Protein AF-A0A537ZEF6-F1 (afdb_monomer)

Secondary structure (DSSP, 8-state):
---PPPEEHHHHHHHSTTTTTS-HHHHHHHHHHHHHHHHHTT---EEEE-TTT--EEEE--GGGTPPPPP---HHHHHHHHHHHHHTTTT-TTHHHHHHHHHHHHTTPPP------

Structure (mmCIF, N/CA/C/O backbone):
data_AF-A0A537ZEF6-F1
#
_entry.id   AF-A0A537ZEF6-F1
#
loop_
_atom_site.group_PDB
_atom_site.id
_atom_site.type_sym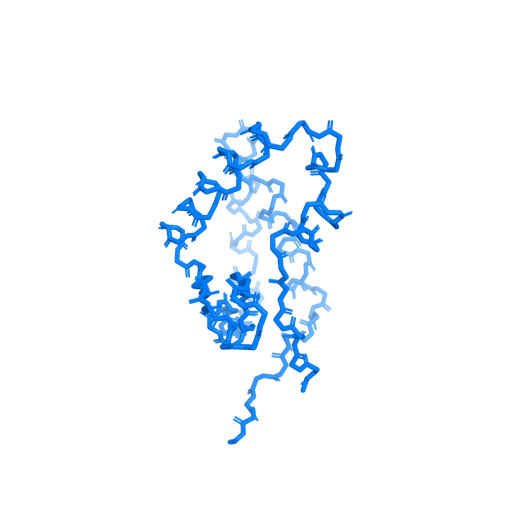bol
_atom_site.label_atom_id
_atom_site.label_alt_id
_atom_site.label_comp_id
_atom_site.label_asym_id
_atom_site.label_entity_id
_atom_site.label_seq_id
_atom_site.pdbx_PDB_ins_code
_atom_site.Cartn_x
_atom_site.Cartn_y
_atom_site.Cartn_z
_atom_site.occupancy
_atom_site.B_iso_or_equiv
_atom_site.auth_seq_id
_atom_site.auth_comp_id
_atom_site.auth_asym_id
_atom_site.auth_atom_id
_atom_site.pdbx_PDB_model_num
ATOM 1 N N . MET A 1 1 ? -16.644 -2.519 -13.474 1.00 46.28 1 MET A N 1
ATOM 2 C CA . MET A 1 1 ? -15.508 -1.626 -13.156 1.00 46.28 1 MET A CA 1
ATOM 3 C C . MET A 1 1 ? -14.561 -1.634 -14.341 1.00 46.28 1 MET A C 1
ATOM 5 O O . MET A 1 1 ? -14.545 -2.629 -15.051 1.00 46.28 1 MET A O 1
ATOM 9 N N . ALA A 1 2 ? -13.861 -0.534 -14.629 1.00 38.22 2 ALA A N 1
ATOM 10 C CA . ALA A 1 2 ? -12.922 -0.511 -15.747 1.00 38.22 2 ALA A CA 1
ATOM 11 C C . ALA A 1 2 ? -11.808 -1.524 -15.460 1.00 38.22 2 ALA A C 1
ATOM 13 O O . ALA A 1 2 ? -11.026 -1.307 -14.534 1.00 38.22 2 ALA A O 1
ATOM 14 N N . GLU A 1 3 ? -11.761 -2.629 -16.210 1.00 52.00 3 GLU A N 1
ATOM 15 C CA . GLU A 1 3 ? -10.567 -3.469 -16.264 1.00 52.00 3 GLU A CA 1
ATOM 16 C C . GLU A 1 3 ? -9.393 -2.534 -16.542 1.00 52.00 3 GLU A C 1
ATOM 18 O O . GLU A 1 3 ? -9.317 -1.891 -17.594 1.00 52.00 3 GLU A O 1
ATOM 23 N N . ARG A 1 4 ? -8.520 -2.360 -15.546 1.00 67.88 4 ARG A N 1
ATOM 24 C CA . ARG A 1 4 ? -7.329 -1.545 -15.733 1.00 67.88 4 ARG A CA 1
ATOM 25 C C . ARG A 1 4 ? -6.503 -2.239 -16.803 1.00 67.88 4 ARG A C 1
ATOM 27 O O . ARG A 1 4 ? -6.126 -3.398 -16.637 1.00 67.88 4 ARG A O 1
ATOM 34 N N . ARG A 1 5 ? -6.275 -1.525 -17.908 1.00 82.00 5 ARG A N 1
ATOM 35 C CA . ARG A 1 5 ? -5.444 -1.987 -19.017 1.00 82.00 5 ARG A CA 1
ATOM 36 C C . ARG A 1 5 ? -4.122 -2.532 -18.451 1.00 82.00 5 ARG A C 1
ATOM 38 O O . ARG A 1 5 ? -3.558 -1.880 -17.569 1.00 82.00 5 ARG A O 1
ATOM 45 N N . PRO A 1 6 ? -3.624 -3.676 -18.951 1.00 89.75 6 PRO A N 1
ATOM 46 C CA . PRO A 1 6 ? -2.289 -4.148 -18.615 1.00 89.75 6 PRO A CA 1
ATOM 47 C C . PRO A 1 6 ? -1.246 -3.050 -18.843 1.00 89.75 6 PRO A C 1
ATOM 49 O O . PRO A 1 6 ? -1.293 -2.352 -19.858 1.00 89.75 6 PRO A O 1
ATOM 52 N N . LEU A 1 7 ? -0.337 -2.886 -17.886 1.00 93.38 7 LEU A N 1
ATOM 53 C CA . LEU A 1 7 ? 0.669 -1.826 -17.885 1.00 93.38 7 LEU A CA 1
ATOM 54 C C . LEU A 1 7 ? 2.044 -2.400 -18.200 1.00 93.38 7 LEU A C 1
ATOM 56 O O . LEU A 1 7 ? 2.403 -3.461 -17.703 1.00 93.38 7 LEU A O 1
ATOM 60 N N . THR A 1 8 ? 2.845 -1.682 -18.974 1.00 94.31 8 THR A N 1
ATOM 61 C CA . THR A 1 8 ? 4.256 -2.026 -19.177 1.00 94.31 8 THR A CA 1
ATOM 62 C C . THR A 1 8 ? 5.095 -1.575 -17.978 1.00 94.31 8 THR A C 1
ATOM 64 O O . THR A 1 8 ? 4.694 -0.701 -17.204 1.00 94.31 8 THR A O 1
ATOM 67 N N . ALA A 1 9 ? 6.319 -2.094 -17.843 1.00 93.69 9 ALA A N 1
ATOM 68 C CA . ALA A 1 9 ? 7.266 -1.568 -16.851 1.00 93.69 9 ALA A CA 1
ATOM 69 C C . ALA A 1 9 ? 7.548 -0.063 -17.054 1.00 93.69 9 ALA A C 1
ATOM 71 O O . ALA A 1 9 ? 7.775 0.661 -16.087 1.00 93.69 9 ALA A O 1
ATOM 72 N N . ARG A 1 10 ? 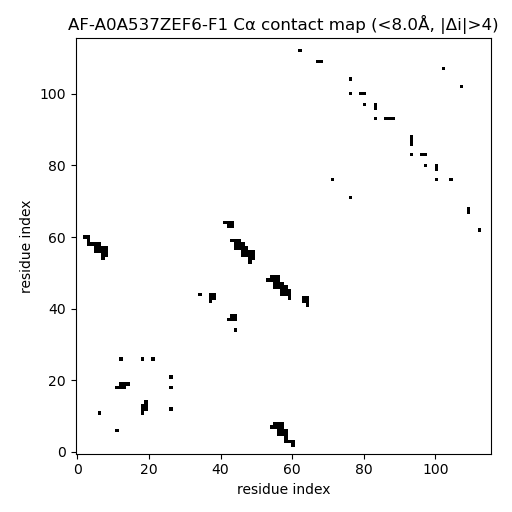7.495 0.426 -18.302 1.00 92.75 10 ARG A N 1
ATOM 73 C CA . ARG A 1 10 ? 7.659 1.851 -18.628 1.00 92.75 10 ARG A CA 1
ATOM 74 C C . ARG A 1 10 ? 6.488 2.684 -18.113 1.00 92.75 10 ARG A C 1
ATOM 76 O O . ARG A 1 10 ? 6.725 3.724 -17.506 1.00 92.75 10 ARG A O 1
ATOM 83 N N . ASP A 1 11 ? 5.258 2.199 -18.279 1.00 94.31 11 ASP A N 1
ATOM 84 C CA . ASP A 1 11 ? 4.071 2.861 -17.726 1.00 94.31 11 ASP A CA 1
ATOM 85 C C . ASP A 1 11 ? 4.172 2.970 -16.202 1.00 94.31 11 ASP A C 1
ATOM 87 O O . ASP A 1 11 ? 3.915 4.034 -15.639 1.00 94.31 11 ASP A O 1
ATOM 91 N N . VAL A 1 12 ? 4.608 1.900 -15.527 1.00 93.81 12 VAL A N 1
ATOM 92 C CA . VAL A 1 12 ? 4.832 1.925 -14.073 1.00 93.81 12 VAL A CA 1
ATOM 93 C C . VAL A 1 12 ? 5.914 2.943 -13.706 1.00 93.81 12 VAL A C 1
ATOM 95 O O . VAL A 1 12 ? 5.698 3.752 -12.806 1.00 93.81 12 VAL A O 1
ATOM 98 N N . LYS A 1 13 ? 7.044 2.966 -14.426 1.00 95.00 13 LYS A N 1
ATOM 99 C CA . LYS A 1 13 ? 8.137 3.920 -14.180 1.00 95.00 13 LYS A CA 1
ATOM 100 C C . LYS A 1 13 ? 7.668 5.376 -14.252 1.00 95.00 13 LYS A C 1
ATOM 102 O O . LYS A 1 13 ? 8.106 6.195 -13.453 1.00 95.00 13 LYS A O 1
ATOM 107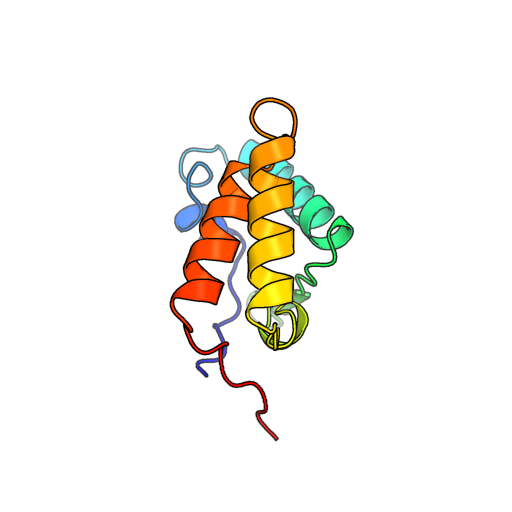 N N . SER A 1 14 ? 6.785 5.702 -15.195 1.00 95.19 14 SER A N 1
ATOM 108 C CA . SER A 1 14 ? 6.283 7.068 -15.382 1.00 95.19 14 SER A CA 1
ATOM 109 C C . SER A 1 14 ? 5.204 7.486 -14.380 1.00 95.19 14 SER A C 1
ATOM 111 O O . SER A 1 14 ? 5.050 8.681 -14.147 1.00 95.19 14 SER A O 1
ATOM 113 N N . ASN A 1 15 ? 4.449 6.539 -13.814 1.00 92.75 15 ASN A N 1
ATOM 114 C CA . ASN A 1 15 ? 3.285 6.841 -12.970 1.00 92.75 15 ASN A CA 1
ATOM 115 C C . ASN A 1 15 ? 3.520 6.627 -11.468 1.00 92.75 15 ASN A C 1
ATOM 117 O O . ASN A 1 15 ? 2.715 7.090 -10.662 1.00 92.75 15 ASN A O 1
ATOM 121 N N . VAL A 1 16 ? 4.584 5.924 -11.078 1.00 92.81 16 VAL A N 1
ATOM 122 C CA . VAL A 1 16 ? 4.932 5.714 -9.668 1.00 92.81 16 VAL A CA 1
ATOM 123 C C . VAL A 1 16 ? 5.910 6.791 -9.214 1.00 92.81 16 VAL A C 1
ATOM 125 O O . VAL A 1 16 ? 6.962 7.003 -9.819 1.00 92.81 16 VAL A O 1
ATOM 128 N N . GLU A 1 17 ? 5.552 7.475 -8.130 1.00 91.44 17 GLU A N 1
ATOM 129 C CA . GLU A 1 17 ? 6.383 8.512 -7.528 1.00 91.44 17 GLU A CA 1
ATOM 130 C C . GLU A 1 17 ? 7.772 7.966 -7.162 1.00 91.44 17 GLU A C 1
ATOM 132 O O . GLU A 1 17 ? 7.919 6.856 -6.650 1.00 91.44 17 GLU A O 1
ATOM 137 N N . GLY A 1 18 ? 8.811 8.739 -7.475 1.00 91.75 18 GLY A N 1
ATOM 138 C CA . GLY A 1 18 ? 10.205 8.360 -7.254 1.00 91.75 18 GLY A CA 1
ATOM 139 C C . GLY A 1 18 ? 10.801 7.429 -8.315 1.00 91.75 18 GLY A C 1
ATOM 140 O O . GLY A 1 18 ? 12.020 7.394 -8.441 1.00 91.75 18 GLY A O 1
ATOM 141 N N . TYR A 1 19 ? 10.005 6.717 -9.122 1.00 95.75 19 TYR A N 1
ATOM 142 C CA . TYR A 1 19 ? 10.546 5.850 -10.182 1.00 95.75 19 TYR A CA 1
ATOM 143 C C . TYR A 1 19 ? 10.953 6.614 -11.444 1.00 95.75 19 TYR A C 1
ATOM 145 O O . TYR A 1 19 ? 11.905 6.220 -12.124 1.00 95.75 19 TYR A O 1
ATOM 153 N N . SER A 1 20 ? 10.252 7.699 -11.767 1.00 93.50 20 SER A N 1
ATOM 154 C CA . SER A 1 20 ? 10.464 8.464 -13.001 1.00 93.50 20 SER A CA 1
ATOM 155 C C . SER A 1 20 ? 11.857 9.099 -13.078 1.00 93.50 20 SER A C 1
ATOM 157 O O . SER A 1 20 ? 12.429 9.187 -14.164 1.00 93.50 20 SER A O 1
ATOM 159 N N . GLU A 1 21 ? 12.426 9.477 -11.932 1.00 94.00 21 GLU A N 1
ATOM 160 C CA . GLU A 1 21 ? 13.750 10.101 -11.814 1.00 94.00 21 GLU A CA 1
ATOM 161 C C . GLU A 1 21 ? 14.904 9.081 -11.768 1.00 94.00 21 GLU A C 1
ATOM 163 O O . GLU A 1 21 ? 16.074 9.454 -11.868 1.00 94.00 21 GLU A O 1
ATOM 168 N N . MET A 1 22 ? 14.607 7.783 -11.631 1.00 95.38 22 MET A N 1
ATOM 169 C CA . MET A 1 22 ? 15.630 6.738 -11.550 1.00 95.38 22 MET A CA 1
ATOM 170 C C . MET A 1 22 ? 16.251 6.428 -12.917 1.00 95.38 22 MET A C 1
ATOM 172 O O . MET A 1 22 ? 15.580 6.390 -13.956 1.00 95.38 22 MET A O 1
ATOM 176 N N . SER A 1 23 ? 17.541 6.079 -12.906 1.00 96.44 23 SER A N 1
ATOM 177 C CA . SER A 1 23 ? 18.169 5.419 -14.054 1.00 96.44 23 SER A CA 1
ATOM 178 C C . SER A 1 23 ? 17.499 4.069 -14.330 1.00 96.44 23 SER A C 1
ATOM 180 O O . SER A 1 23 ? 16.912 3.459 -13.436 1.00 96.44 23 SER A O 1
ATOM 182 N N . ASP A 1 24 ? 17.589 3.578 -15.566 1.00 94.69 24 ASP A N 1
ATOM 183 C CA . ASP A 1 24 ? 16.936 2.320 -15.954 1.00 94.69 24 ASP A CA 1
ATOM 184 C C . ASP A 1 24 ? 17.424 1.118 -15.136 1.00 94.69 24 ASP A C 1
ATOM 186 O O . ASP A 1 24 ? 16.626 0.270 -14.743 1.00 94.69 24 ASP A O 1
ATOM 190 N N . GLU A 1 25 ? 18.717 1.069 -14.810 1.00 95.62 25 GLU A N 1
ATO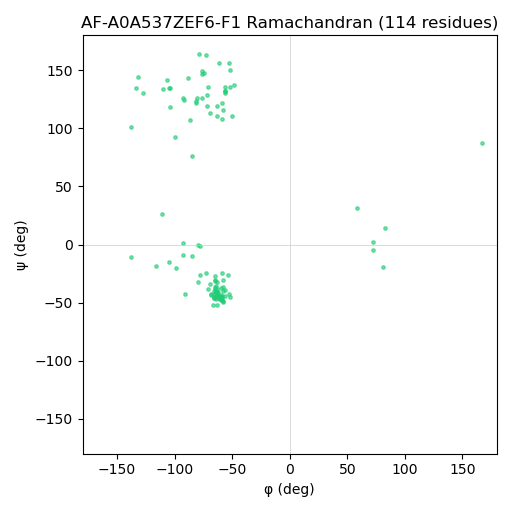M 191 C CA . GLU A 1 25 ? 19.295 0.001 -13.989 1.00 95.62 25 GLU A CA 1
ATOM 192 C C . GLU A 1 25 ? 18.799 0.055 -12.535 1.00 95.62 25 GLU A C 1
ATOM 194 O O . GLU A 1 25 ? 18.457 -0.979 -11.952 1.00 95.62 25 GLU A O 1
ATOM 199 N N . ALA A 1 26 ? 18.733 1.256 -11.947 1.00 96.69 26 ALA A N 1
ATOM 200 C CA . ALA A 1 26 ? 18.228 1.446 -10.590 1.00 96.69 26 ALA A CA 1
ATOM 201 C C . ALA A 1 26 ? 16.734 1.111 -10.506 1.00 96.69 26 ALA A C 1
ATOM 203 O O . ALA A 1 26 ? 16.319 0.369 -9.613 1.00 96.69 26 ALA A O 1
ATOM 204 N N . PHE A 1 27 ? 15.956 1.588 -11.481 1.00 97.06 27 PHE A N 1
ATOM 205 C CA . PHE A 1 27 ? 14.541 1.269 -11.613 1.00 97.06 27 PHE A CA 1
ATOM 206 C C . PHE A 1 27 ? 14.320 -0.239 -11.738 1.00 97.06 27 PHE A C 1
ATOM 208 O O . PHE A 1 27 ? 13.527 -0.783 -10.982 1.00 97.06 27 PHE A O 1
ATOM 215 N N . ALA A 1 28 ? 15.042 -0.935 -12.624 1.00 94.38 28 ALA A N 1
ATOM 216 C CA . ALA A 1 28 ? 14.858 -2.372 -12.817 1.00 94.38 28 ALA A CA 1
ATOM 217 C C . ALA A 1 28 ? 15.068 -3.151 -11.510 1.00 94.38 28 ALA A C 1
ATOM 219 O O . ALA A 1 28 ? 14.215 -3.947 -11.119 1.00 94.38 28 ALA A O 1
ATOM 220 N N . ARG A 1 29 ? 16.165 -2.882 -10.786 1.00 95.69 29 ARG A N 1
ATOM 221 C CA . ARG A 1 29 ? 16.429 -3.517 -9.483 1.00 95.69 29 ARG A CA 1
ATOM 222 C C . ARG A 1 29 ? 15.317 -3.233 -8.476 1.00 95.69 29 ARG A C 1
ATOM 224 O O . ARG A 1 29 ? 14.842 -4.161 -7.822 1.00 95.69 29 ARG A O 1
ATOM 231 N N . ARG A 1 30 ? 14.906 -1.967 -8.359 1.00 96.00 30 ARG A N 1
ATOM 232 C CA . ARG A 1 30 ? 13.881 -1.547 -7.401 1.00 96.00 30 ARG A CA 1
ATOM 233 C C . ARG A 1 30 ? 12.518 -2.148 -7.731 1.00 96.00 30 ARG A C 1
ATOM 235 O O . ARG A 1 30 ? 11.895 -2.727 -6.856 1.00 96.00 30 ARG A O 1
ATOM 242 N N . PHE A 1 31 ? 12.113 -2.100 -8.994 1.00 95.44 31 PHE A N 1
ATOM 243 C CA . PHE A 1 31 ? 10.845 -2.634 -9.476 1.00 95.44 31 PHE A CA 1
ATOM 244 C C . PHE A 1 31 ? 10.702 -4.136 -9.196 1.00 95.44 31 PHE A C 1
ATOM 246 O O . PHE A 1 31 ? 9.674 -4.570 -8.681 1.00 95.44 31 PHE A O 1
ATOM 253 N N . TYR A 1 32 ? 11.733 -4.942 -9.478 1.00 93.81 32 TYR A N 1
ATOM 254 C CA . TYR A 1 32 ? 11.673 -6.379 -9.187 1.00 93.81 32 TYR A CA 1
ATOM 255 C C . TYR A 1 32 ? 11.693 -6.686 -7.684 1.00 93.81 32 TYR A C 1
ATOM 257 O O . TYR A 1 32 ? 11.025 -7.630 -7.260 1.00 93.81 32 TYR A O 1
ATOM 265 N N . SER A 1 33 ? 12.414 -5.889 -6.887 1.00 95.62 33 SER A N 1
ATOM 266 C CA . SER A 1 33 ? 12.387 -5.981 -5.421 1.00 95.62 33 SER A CA 1
ATOM 267 C C . SER A 1 33 ? 10.994 -5.673 -4.870 1.00 95.62 33 SER A C 1
ATOM 269 O O . SER A 1 33 ? 10.424 -6.495 -4.158 1.00 95.62 33 SER A O 1
ATOM 271 N N . ASP A 1 34 ? 10.414 -4.536 -5.257 1.00 95.12 34 ASP A N 1
ATOM 272 C CA . ASP A 1 34 ? 9.100 -4.086 -4.790 1.00 95.12 34 ASP A CA 1
ATOM 273 C C . ASP A 1 34 ? 7.996 -5.056 -5.257 1.00 95.12 34 ASP A C 1
ATOM 275 O O . ASP A 1 34 ? 7.083 -5.383 -4.503 1.00 95.12 34 ASP A O 1
ATOM 279 N N . ARG A 1 35 ? 8.113 -5.631 -6.465 1.00 94.19 35 ARG A N 1
ATOM 280 C CA . ARG A 1 35 ? 7.229 -6.715 -6.927 1.00 94.19 35 ARG A CA 1
ATOM 281 C C . ARG A 1 35 ? 7.305 -7.949 -6.028 1.00 94.19 35 ARG A C 1
ATOM 283 O O . ARG A 1 35 ? 6.270 -8.542 -5.732 1.00 94.19 35 ARG A O 1
ATOM 290 N N . ALA A 1 36 ? 8.506 -8.377 -5.643 1.00 94.38 36 ALA A N 1
ATOM 291 C CA . ALA A 1 36 ? 8.668 -9.530 -4.761 1.00 94.38 36 ALA A CA 1
ATOM 292 C C . ALA A 1 36 ? 8.072 -9.260 -3.371 1.00 94.38 36 ALA A C 1
ATOM 294 O O . ALA A 1 36 ? 7.429 -10.141 -2.802 1.00 94.38 36 ALA A O 1
ATOM 295 N N . GLU A 1 37 ? 8.226 -8.038 -2.863 1.00 94.12 37 GLU A N 1
ATOM 296 C CA . GLU A 1 37 ? 7.631 -7.598 -1.600 1.00 94.12 37 GLU A CA 1
ATOM 297 C C . GLU A 1 37 ? 6.098 -7.589 -1.663 1.00 94.12 37 GLU A C 1
ATOM 299 O O . GLU A 1 37 ? 5.448 -8.174 -0.799 1.00 94.12 37 GLU A O 1
ATOM 304 N N . LEU A 1 38 ? 5.508 -7.030 -2.724 1.00 92.62 38 LEU A N 1
ATOM 305 C CA . LEU A 1 38 ? 4.057 -7.057 -2.941 1.00 92.62 38 LEU A CA 1
ATOM 306 C C . LEU A 1 38 ? 3.505 -8.489 -2.957 1.00 92.62 38 LEU A C 1
ATOM 308 O O . LEU A 1 38 ? 2.507 -8.771 -2.295 1.00 92.62 38 LEU A O 1
ATOM 312 N N . LEU A 1 39 ? 4.179 -9.407 -3.654 1.00 91.62 39 LEU A N 1
ATOM 313 C CA . LEU A 1 39 ? 3.788 -10.818 -3.681 1.00 91.62 39 LEU A CA 1
ATOM 314 C C . LEU A 1 39 ? 3.891 -11.468 -2.294 1.00 91.62 39 LEU A C 1
ATOM 316 O O . LEU A 1 39 ? 2.998 -12.223 -1.911 1.00 91.62 39 LEU A O 1
ATOM 320 N N . ALA A 1 40 ? 4.939 -11.159 -1.525 1.00 91.06 40 ALA A N 1
ATOM 321 C CA . ALA A 1 40 ? 5.103 -11.657 -0.159 1.00 91.06 40 ALA A CA 1
ATOM 322 C C . ALA A 1 40 ? 4.017 -11.132 0.798 1.00 91.06 40 ALA A C 1
ATOM 324 O O . ALA A 1 40 ? 3.623 -11.835 1.726 1.00 91.06 40 ALA A O 1
ATOM 325 N N . LEU A 1 41 ? 3.499 -9.927 0.545 1.00 89.31 41 LEU A N 1
ATOM 326 C CA . LEU A 1 41 ? 2.367 -9.334 1.262 1.00 89.31 41 LEU A CA 1
ATOM 327 C C . LEU A 1 41 ? 0.999 -9.860 0.791 1.00 89.31 41 LEU A C 1
ATOM 329 O O . LEU A 1 41 ? -0.029 -9.442 1.319 1.00 89.31 41 LEU A O 1
ATOM 333 N N . GLY A 1 42 ? 0.967 -10.770 -0.188 1.00 88.19 42 GLY A N 1
ATOM 334 C CA . GLY A 1 42 ? -0.268 -11.345 -0.720 1.00 88.19 42 GLY A CA 1
ATOM 335 C C . GLY A 1 42 ? -0.968 -10.481 -1.770 1.00 88.19 42 GLY A C 1
ATOM 336 O O . GLY A 1 42 ? -2.119 -10.751 -2.093 1.00 88.19 42 GLY A O 1
ATOM 337 N N . VAL A 1 43 ? -0.297 -9.467 -2.329 1.00 89.81 43 VAL A N 1
ATOM 338 C CA . VAL A 1 43 ? -0.810 -8.663 -3.448 1.00 89.81 43 VAL A CA 1
ATOM 339 C C . VAL A 1 43 ? -0.451 -9.372 -4.764 1.00 89.81 43 VAL A C 1
ATOM 341 O O . VAL A 1 43 ? 0.720 -9.383 -5.155 1.00 89.81 43 VAL A O 1
ATOM 344 N N . PRO A 1 44 ? -1.415 -9.982 -5.479 1.00 89.06 44 PRO A N 1
ATOM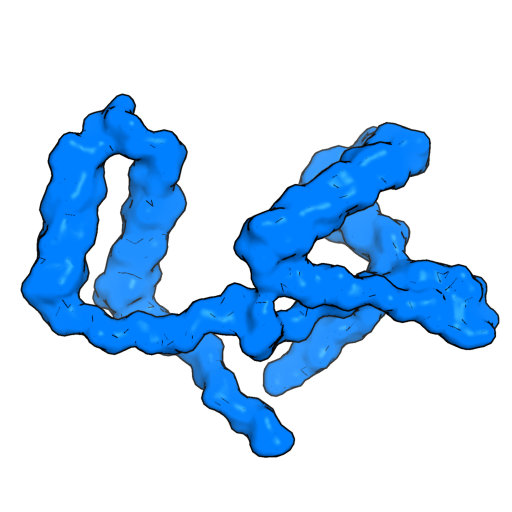 345 C CA . PRO A 1 44 ? -1.138 -10.896 -6.580 1.00 89.06 44 PRO A CA 1
ATOM 346 C C . PRO A 1 44 ? -0.918 -10.133 -7.890 1.00 89.06 44 PRO A C 1
ATOM 348 O O . PRO A 1 44 ? -1.785 -10.089 -8.767 1.00 89.06 44 PRO A O 1
ATOM 351 N N . LEU A 1 45 ? 0.263 -9.527 -8.030 1.00 90.69 45 LEU A N 1
ATOM 352 C CA . LEU A 1 45 ? 0.687 -8.892 -9.275 1.00 90.69 45 LEU A CA 1
ATOM 353 C C . LEU A 1 45 ? 0.953 -9.959 -10.347 1.00 90.69 45 LEU A C 1
ATOM 355 O O . LEU A 1 45 ? 1.909 -10.733 -10.2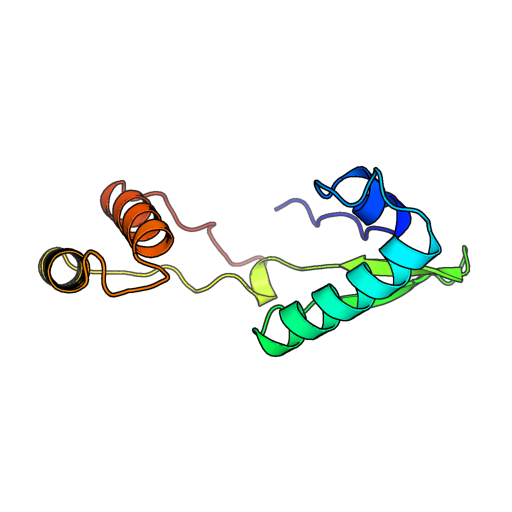52 1.00 90.69 45 LEU A O 1
ATOM 359 N N . GLN A 1 46 ? 0.130 -9.977 -11.391 1.00 91.62 46 GLN A N 1
ATOM 360 C CA . GLN A 1 46 ? 0.284 -10.878 -12.527 1.00 91.62 46 GLN A CA 1
ATOM 361 C C . GLN A 1 46 ? 1.191 -10.246 -13.584 1.00 91.62 46 GLN A C 1
ATOM 363 O O . GLN A 1 46 ? 1.141 -9.039 -13.819 1.00 91.62 46 GLN A O 1
ATOM 368 N N . SER A 1 47 ? 2.016 -11.071 -14.226 1.00 91.94 47 SER A N 1
ATOM 369 C CA . SER A 1 47 ? 2.875 -10.679 -15.345 1.00 91.94 47 SER A CA 1
ATOM 370 C C . SER A 1 47 ? 2.651 -11.627 -16.516 1.00 91.94 47 SER A C 1
ATOM 372 O O . SER A 1 47 ? 2.701 -12.844 -16.328 1.00 91.94 47 SER A O 1
ATOM 374 N N . GLN A 1 48 ? 2.420 -11.075 -17.702 1.00 93.50 48 GLN A N 1
ATOM 375 C CA . GLN A 1 48 ? 2.256 -11.818 -18.945 1.00 93.50 48 GLN A CA 1
ATOM 376 C C . GLN A 1 48 ? 3.101 -11.168 -20.035 1.00 93.50 48 GLN A C 1
ATOM 378 O O . GLN A 1 48 ? 3.062 -9.954 -20.215 1.00 93.50 48 GLN A O 1
ATOM 383 N N . ARG A 1 49 ? 3.817 -11.984 -20.805 1.00 93.25 49 ARG A N 1
ATOM 384 C CA . ARG A 1 49 ? 4.496 -11.516 -22.008 1.00 93.25 49 ARG A CA 1
ATOM 385 C C . ARG A 1 49 ? 3.491 -11.312 -23.134 1.00 93.25 49 ARG A C 1
ATOM 387 O O . ARG A 1 49 ? 2.755 -12.236 -23.471 1.00 93.25 49 ARG A O 1
ATOM 394 N N . ASP A 1 50 ? 3.489 -10.125 -23.720 1.00 91.75 50 ASP A N 1
ATOM 395 C CA . ASP A 1 50 ? 2.688 -9.814 -24.896 1.00 91.75 50 ASP A CA 1
ATOM 396 C C . ASP A 1 50 ? 3.255 -10.518 -26.137 1.00 91.75 50 ASP A C 1
ATOM 398 O O . ASP A 1 50 ? 4.446 -10.422 -26.434 1.00 91.75 50 ASP A O 1
ATOM 402 N N . GLU A 1 51 ? 2.407 -11.235 -26.871 1.00 89.56 51 GLU A N 1
ATOM 403 C CA . GLU A 1 51 ? 2.834 -12.064 -28.008 1.00 89.56 51 GLU A CA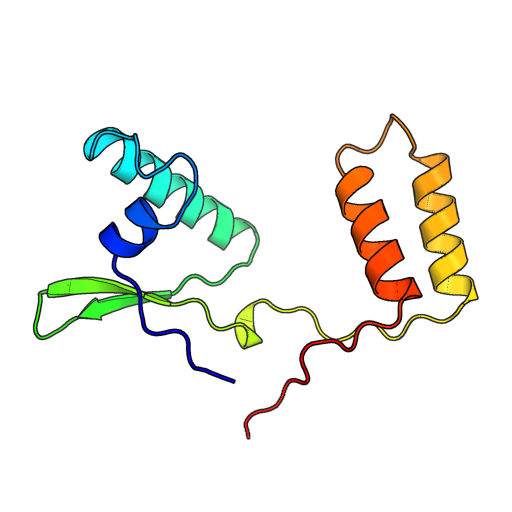 1
ATOM 404 C C . GLU A 1 51 ? 3.233 -11.236 -29.238 1.00 89.56 51 GLU A C 1
ATOM 406 O O . GLU A 1 51 ? 4.020 -11.699 -30.064 1.00 89.56 51 GLU A O 1
ATOM 411 N N . PHE A 1 52 ? 2.719 -10.009 -29.362 1.00 88.19 52 PHE A N 1
ATOM 412 C CA . PHE A 1 52 ? 2.954 -9.149 -30.523 1.00 88.19 52 PHE A CA 1
ATOM 413 C C . PHE A 1 52 ? 4.172 -8.244 -30.341 1.00 88.19 52 PHE A C 1
ATOM 415 O O . PHE A 1 52 ? 4.960 -8.060 -31.268 1.00 88.19 52 PHE A O 1
ATOM 422 N N . THR A 1 53 ? 4.324 -7.663 -29.153 1.00 88.38 53 THR A N 1
ATOM 423 C CA . THR A 1 53 ? 5.389 -6.706 -28.825 1.00 88.38 53 THR A CA 1
ATOM 424 C C . THR A 1 53 ? 6.560 -7.355 -28.090 1.00 88.38 53 THR A C 1
ATOM 426 O O . THR A 1 53 ? 7.661 -6.807 -28.095 1.00 88.38 53 THR A O 1
ATOM 429 N N . GLY A 1 54 ? 6.354 -8.520 -27.466 1.00 89.56 54 GLY A N 1
ATOM 430 C CA . GLY A 1 54 ? 7.346 -9.185 -26.621 1.00 89.56 54 GLY A CA 1
ATOM 431 C C . GLY A 1 54 ? 7.583 -8.498 -25.272 1.00 89.56 54 GLY A C 1
ATOM 432 O O . GLY A 1 54 ? 8.436 -8.960 -24.509 1.00 89.56 54 GLY A O 1
ATOM 433 N N . GLU A 1 55 ? 6.866 -7.411 -24.972 1.00 90.56 55 GLU A N 1
ATOM 434 C CA . GLU A 1 55 ? 6.981 -6.684 -23.708 1.00 90.56 55 GLU A CA 1
ATOM 435 C C . GLU A 1 55 ? 6.271 -7.432 -22.567 1.00 90.56 55 GLU A C 1
ATOM 437 O O . GLU A 1 55 ? 5.285 -8.139 -22.772 1.00 90.56 55 GLU A O 1
ATOM 442 N N . GLU A 1 56 ? 6.773 -7.284 -21.339 1.00 92.94 56 GLU A N 1
ATOM 443 C CA . GLU A 1 56 ? 6.094 -7.798 -20.145 1.00 92.94 56 GLU A CA 1
ATOM 444 C C . GLU A 1 56 ? 4.997 -6.817 -19.714 1.00 92.94 56 GLU A C 1
ATOM 446 O O . GLU A 1 56 ? 5.263 -5.640 -19.440 1.00 92.94 56 GLU A O 1
ATOM 451 N N . LEU A 1 57 ? 3.772 -7.326 -19.625 1.00 94.44 57 LEU A N 1
ATOM 452 C CA . LEU A 1 57 ? 2.588 -6.613 -19.178 1.00 94.44 57 LEU A CA 1
ATOM 453 C C . LEU A 1 57 ? 2.218 -7.039 -17.760 1.00 94.44 57 LEU A C 1
ATOM 455 O O . LEU A 1 57 ? 2.153 -8.226 -17.441 1.00 94.44 57 LEU A O 1
ATOM 459 N N . TYR A 1 58 ? 1.923 -6.057 -16.921 1.00 92.75 58 TYR A N 1
ATOM 460 C CA . TYR A 1 58 ? 1.579 -6.229 -15.520 1.00 92.75 58 TYR A CA 1
ATOM 461 C C . TYR A 1 58 ? 0.109 -5.905 -15.290 1.00 92.75 58 TYR A C 1
ATOM 463 O O . TYR A 1 58 ? -0.400 -4.877 -15.746 1.00 92.75 58 TYR A O 1
ATOM 471 N N . THR A 1 59 ? -0.577 -6.777 -14.556 1.00 91.44 59 THR A N 1
ATOM 472 C CA . THR A 1 59 ? -1.975 -6.584 -14.166 1.00 91.44 59 THR A CA 1
ATOM 473 C C . THR A 1 59 ? -2.163 -6.854 -12.682 1.00 91.44 59 THR A C 1
ATOM 475 O O . THR A 1 59 ? -1.531 -7.729 -12.091 1.00 91.44 59 THR A O 1
ATOM 478 N N . LEU A 1 60 ? -3.051 -6.074 -12.070 1.00 88.25 60 LEU A N 1
ATOM 479 C CA . LEU A 1 60 ? -3.461 -6.244 -10.686 1.00 88.25 60 LEU A CA 1
ATOM 480 C C . LEU A 1 60 ? -4.976 -6.038 -10.615 1.00 88.25 60 LEU A C 1
ATOM 482 O O . LEU A 1 60 ? -5.462 -4.907 -10.679 1.00 88.25 60 LEU A O 1
ATOM 486 N N . ARG A 1 61 ? -5.722 -7.143 -10.550 1.00 84.00 61 ARG A N 1
ATOM 487 C CA . ARG A 1 61 ? -7.189 -7.121 -10.477 1.00 84.00 61 ARG A CA 1
ATOM 488 C C . ARG A 1 61 ? -7.622 -6.837 -9.043 1.00 84.00 61 ARG A C 1
ATOM 490 O O . ARG A 1 61 ? -7.196 -7.556 -8.146 1.00 84.00 61 ARG A O 1
ATOM 497 N N . SER A 1 62 ? -8.457 -5.815 -8.843 1.00 77.00 62 SER A N 1
ATOM 498 C CA . SER A 1 62 ? -8.976 -5.407 -7.525 1.00 77.00 62 SER A CA 1
ATOM 499 C C . SER A 1 62 ? -9.615 -6.560 -6.764 1.00 77.00 62 SER A C 1
ATOM 501 O O . SER A 1 62 ? -9.300 -6.762 -5.598 1.00 77.00 62 SER A O 1
ATOM 503 N N . GLU A 1 63 ? -10.390 -7.382 -7.463 1.00 78.19 63 GLU A N 1
ATOM 504 C CA . GLU A 1 63 ? -11.059 -8.579 -6.936 1.00 78.19 63 GLU A CA 1
ATOM 505 C C . GLU A 1 63 ? -10.096 -9.558 -6.235 1.00 78.19 63 GLU A C 1
ATOM 507 O O . GLU A 1 63 ? -10.498 -10.308 -5.353 1.00 78.19 63 GLU A O 1
ATOM 512 N N . ASN A 1 64 ? -8.809 -9.547 -6.604 1.00 80.75 64 ASN A N 1
ATOM 513 C CA . ASN A 1 64 ? -7.819 -10.483 -6.077 1.00 80.75 64 ASN A CA 1
ATOM 514 C C . ASN A 1 64 ? -7.059 -9.957 -4.847 1.00 80.75 64 ASN A C 1
ATOM 516 O O . ASN A 1 64 ? -6.274 -10.707 -4.272 1.00 80.75 64 ASN A O 1
ATOM 520 N N . TYR A 1 65 ? -7.212 -8.682 -4.474 1.00 80.06 65 TYR A N 1
ATOM 521 C CA . TYR A 1 65 ? -6.480 -8.101 -3.336 1.00 80.06 65 TYR A CA 1
ATOM 522 C C . TYR A 1 65 ? -7.308 -7.195 -2.431 1.00 80.06 65 TYR A C 1
ATOM 524 O O . TYR A 1 65 ? -6.834 -6.810 -1.362 1.00 80.06 65 TYR A O 1
ATOM 532 N N . PHE A 1 66 ? -8.520 -6.821 -2.835 1.00 78.19 66 PHE A N 1
ATOM 533 C CA . PHE A 1 66 ? -9.432 -6.132 -1.940 1.00 78.19 66 PHE A CA 1
ATOM 534 C C . PHE A 1 66 ? -9.929 -7.107 -0.878 1.00 78.19 66 PHE A C 1
ATOM 536 O O . PHE A 1 66 ? -10.282 -8.251 -1.158 1.00 78.19 66 PHE A O 1
ATOM 543 N N . LEU A 1 67 ? -9.936 -6.639 0.367 1.00 79.19 67 LEU A N 1
ATOM 544 C CA . LEU A 1 67 ? -10.594 -7.362 1.442 1.00 79.19 67 LEU A CA 1
ATOM 545 C C . LEU A 1 67 ? -12.113 -7.200 1.294 1.00 79.19 67 LEU A C 1
ATOM 547 O O . LEU A 1 67 ? -12.561 -6.129 0.866 1.00 79.19 67 LEU A O 1
ATOM 551 N N . PRO A 1 68 ? -12.905 -8.217 1.682 1.00 78.56 68 PRO A N 1
ATOM 552 C CA . PRO A 1 68 ? -14.351 -8.082 1.772 1.00 78.56 68 PRO A CA 1
ATOM 553 C C . PRO A 1 68 ? -14.741 -6.877 2.625 1.00 78.56 68 PRO A C 1
ATOM 555 O O . PRO A 1 68 ? -13.989 -6.450 3.506 1.00 78.56 68 PRO A O 1
ATOM 558 N N . GLN A 1 69 ? -15.943 -6.351 2.397 1.00 78.50 69 GLN A N 1
ATOM 559 C CA . GLN A 1 69 ? -16.476 -5.298 3.249 1.00 78.50 69 GLN A CA 1
ATOM 560 C C . GLN A 1 69 ? -16.505 -5.766 4.712 1.00 78.50 69 GLN A C 1
ATOM 562 O O . GLN A 1 69 ? -17.009 -6.845 5.021 1.00 78.50 69 GLN A O 1
ATOM 567 N N . LEU A 1 70 ? -15.968 -4.936 5.608 1.00 83.19 70 LEU A N 1
ATOM 568 C CA . LEU A 1 70 ? -16.099 -5.142 7.045 1.00 83.19 70 LEU A CA 1
ATOM 569 C C . LEU A 1 70 ? -17.458 -4.606 7.503 1.00 83.19 70 LEU A C 1
ATOM 571 O O . LEU A 1 70 ? -17.739 -3.419 7.338 1.00 83.19 70 LEU A O 1
ATOM 575 N N . ASP A 1 71 ? -18.266 -5.479 8.097 1.00 84.62 71 ASP A N 1
ATOM 576 C CA . ASP A 1 71 ? -19.484 -5.112 8.818 1.00 84.62 71 ASP A CA 1
ATOM 577 C C . ASP A 1 71 ? -19.168 -5.111 10.315 1.00 84.62 71 ASP A C 1
ATOM 579 O O . ASP A 1 71 ? -19.160 -6.160 10.958 1.00 84.62 71 ASP A O 1
ATOM 583 N N . LEU A 1 72 ? -18.781 -3.944 10.831 1.00 88.06 72 LEU A N 1
ATOM 584 C CA . LEU A 1 72 ? -18.444 -3.758 12.240 1.00 88.06 72 LEU A CA 1
ATOM 585 C C . LEU A 1 72 ? -19.579 -3.034 12.944 1.00 88.06 72 LEU A C 1
ATOM 587 O O . LEU A 1 72 ? -20.062 -2.003 12.473 1.00 88.06 72 LEU A O 1
ATOM 591 N N . LYS A 1 73 ? -19.940 -3.537 14.117 1.00 90.88 73 LYS A N 1
ATOM 592 C CA . LYS A 1 73 ? -20.852 -2.853 15.026 1.00 90.88 73 LYS A CA 1
ATOM 593 C C . LYS A 1 73 ? -20.167 -1.659 15.690 1.00 90.88 73 LYS A C 1
ATOM 595 O O . LYS A 1 73 ? -18.939 -1.561 15.749 1.00 90.88 73 LYS A O 1
ATOM 600 N N . ASP A 1 74 ? -20.977 -0.769 16.253 1.00 90.19 74 ASP A N 1
ATOM 601 C CA . ASP A 1 74 ? -20.492 0.432 16.940 1.00 90.19 74 ASP A CA 1
ATOM 602 C C . ASP A 1 74 ? -19.531 0.109 18.100 1.00 90.19 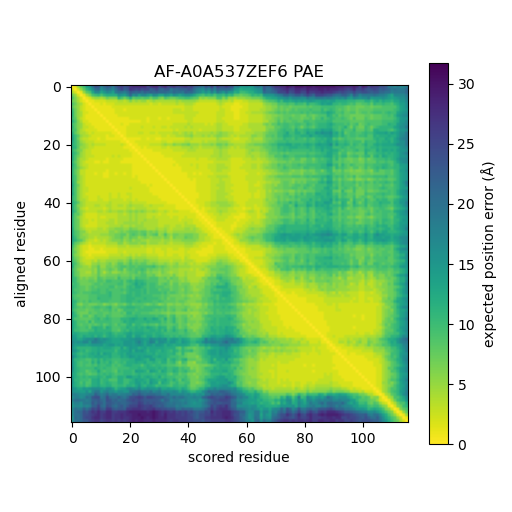74 ASP A C 1
ATOM 604 O O . ASP A 1 74 ? -18.550 0.824 18.313 1.00 90.19 74 ASP A O 1
ATOM 608 N N . ASP A 1 75 ? -19.770 -0.980 18.837 1.00 94.75 75 ASP A N 1
ATOM 609 C CA . ASP A 1 75 ? -18.912 -1.432 19.937 1.00 94.75 75 ASP A CA 1
ATOM 610 C C . ASP A 1 75 ? -17.574 -2.000 19.445 1.00 94.75 75 ASP A C 1
ATOM 612 O O . ASP A 1 75 ? -16.530 -1.726 20.040 1.00 94.75 75 ASP A O 1
ATOM 616 N N . GLU A 1 76 ? -17.575 -2.724 18.327 1.00 94.75 76 GLU A N 1
ATOM 617 C CA . GLU A 1 76 ? -16.360 -3.225 17.675 1.00 94.75 76 GLU A CA 1
ATOM 618 C C . GLU A 1 76 ? -15.502 -2.072 17.129 1.00 94.75 76 GLU A C 1
ATOM 620 O O . GLU A 1 76 ? -14.284 -2.046 17.334 1.00 94.75 76 GLU A O 1
ATOM 625 N N . LEU A 1 77 ? -16.127 -1.065 16.509 1.00 92.06 77 LEU A N 1
ATOM 626 C CA . LEU A 1 77 ? -15.442 0.158 16.081 1.00 92.06 77 LEU A CA 1
ATOM 627 C C . LEU A 1 77 ? -14.857 0.928 17.273 1.00 92.06 77 LEU A C 1
ATOM 629 O O . LEU A 1 77 ? -13.697 1.352 17.222 1.00 92.06 77 LEU A O 1
ATOM 633 N N . ALA A 1 78 ? -15.616 1.072 18.363 1.00 93.25 78 ALA A N 1
ATOM 634 C CA . ALA A 1 78 ? -15.144 1.722 19.584 1.00 93.25 78 ALA A CA 1
ATOM 635 C C . ALA A 1 78 ? -13.972 0.961 20.232 1.00 93.25 78 ALA A C 1
ATOM 637 O O . ALA A 1 78 ? -13.012 1.577 20.709 1.00 93.25 78 ALA A O 1
ATOM 638 N N . ALA A 1 79 ? -13.999 -0.374 20.209 1.00 96.12 79 ALA A N 1
ATOM 639 C CA . ALA A 1 79 ? -12.900 -1.205 20.690 1.00 96.12 79 ALA A CA 1
ATOM 640 C C . ALA A 1 79 ? -11.618 -0.984 19.870 1.00 96.12 79 ALA A C 1
ATOM 642 O O . ALA A 1 79 ? -10.543 -0.810 20.449 1.00 96.12 79 ALA A O 1
ATOM 643 N N . LEU A 1 80 ? -11.718 -0.905 18.538 1.00 94.81 80 LEU A N 1
ATOM 644 C CA . LEU A 1 80 ? -10.570 -0.615 17.669 1.00 94.81 80 LEU A CA 1
ATOM 645 C C . LEU A 1 80 ? -10.010 0.797 17.888 1.00 94.81 80 LEU A C 1
ATOM 647 O O . LEU A 1 80 ? -8.791 0.976 17.932 1.00 94.81 80 LEU A O 1
ATOM 651 N N . GLN A 1 81 ? -10.876 1.796 18.076 1.00 93.25 81 GLN A N 1
ATOM 652 C CA . GLN A 1 81 ? -10.451 3.155 18.431 1.00 93.25 81 GLN A CA 1
ATOM 653 C C . GLN A 1 81 ? -9.731 3.188 19.786 1.00 93.25 81 GLN A C 1
ATOM 655 O O . GLN A 1 81 ? -8.697 3.842 19.925 1.00 93.25 81 GLN A O 1
ATOM 660 N N . THR A 1 82 ? -10.232 2.433 20.766 1.00 96.19 82 THR A N 1
ATOM 661 C CA . THR A 1 82 ? -9.599 2.298 22.086 1.00 96.19 82 THR A CA 1
ATOM 662 C C . THR A 1 82 ? -8.228 1.634 21.972 1.00 96.19 82 THR A C 1
ATOM 664 O O . THR A 1 82 ? -7.261 2.105 22.571 1.00 96.19 82 THR A O 1
ATOM 667 N N . ALA A 1 83 ? -8.108 0.579 21.163 1.00 95.75 83 ALA A N 1
ATOM 668 C CA . ALA A 1 83 ? -6.832 -0.077 20.901 1.00 95.75 83 ALA A CA 1
ATOM 669 C C . ALA A 1 83 ? -5.824 0.886 20.256 1.00 95.75 83 ALA A C 1
ATOM 671 O O . ALA A 1 83 ? -4.682 0.960 20.708 1.00 95.75 83 ALA A O 1
ATOM 672 N N . LEU A 1 84 ? -6.248 1.672 19.259 1.00 94.94 84 LEU A N 1
ATOM 673 C CA . LEU A 1 84 ? -5.405 2.694 18.634 1.00 94.94 84 LEU A CA 1
ATOM 674 C C . LEU A 1 84 ? -4.910 3.727 19.658 1.00 94.94 84 LEU A C 1
ATOM 676 O O . LEU A 1 84 ? -3.725 4.053 19.655 1.00 94.94 84 LEU A O 1
ATOM 680 N N . TYR A 1 85 ? -5.790 4.204 20.543 1.00 94.56 85 TYR A N 1
ATOM 681 C CA . TYR A 1 85 ? -5.426 5.144 21.606 1.00 94.56 85 TYR A CA 1
ATOM 682 C C . TYR A 1 85 ? -4.380 4.558 22.566 1.00 94.56 85 TYR A C 1
ATOM 684 O O . TYR A 1 85 ? -3.362 5.186 22.844 1.00 94.56 85 TYR A O 1
ATOM 692 N N . LEU A 1 86 ? -4.572 3.319 23.028 1.00 95.25 86 LEU A N 1
ATOM 693 C CA . LEU A 1 86 ? -3.624 2.649 23.931 1.00 95.25 86 LEU A CA 1
ATOM 694 C C . LEU A 1 86 ? -2.254 2.386 23.288 1.00 95.25 86 LEU A C 1
ATOM 696 O O . LEU A 1 86 ? -1.240 2.279 23.986 1.00 95.25 86 LEU A O 1
ATOM 700 N N . LEU A 1 87 ? -2.232 2.254 21.963 1.00 93.25 87 LEU A N 1
ATOM 701 C CA . LEU A 1 87 ? -1.049 1.965 21.162 1.00 93.25 87 LEU A CA 1
ATOM 702 C C . LEU A 1 87 ? -0.332 3.220 20.639 1.00 93.25 87 LEU A C 1
ATOM 704 O O . LEU A 1 87 ? 0.685 3.100 19.945 1.00 93.25 87 LEU A O 1
ATOM 708 N N . GLU A 1 88 ? -0.821 4.415 20.968 1.00 88.56 88 GLU A N 1
ATOM 709 C CA . GLU A 1 88 ? -0.248 5.674 20.503 1.00 88.56 88 GLU A CA 1
ATOM 710 C C . GLU A 1 88 ? 1.245 5.793 20.866 1.00 88.56 88 GLU A C 1
ATOM 712 O O . GLU A 1 88 ? 1.682 5.483 21.977 1.00 88.56 88 GLU A O 1
ATOM 717 N N . GLY A 1 89 ? 2.062 6.171 19.878 1.00 89.69 89 GLY A N 1
ATOM 718 C CA . GLY A 1 89 ? 3.521 6.263 20.007 1.00 89.69 89 GLY A CA 1
ATOM 719 C C . GLY A 1 89 ? 4.271 4.924 20.089 1.00 89.69 89 GLY A C 1
ATOM 720 O O . GLY A 1 89 ? 5.500 4.931 20.087 1.00 89.69 89 GLY A O 1
ATOM 721 N N . LYS A 1 90 ? 3.574 3.778 20.144 1.00 93.12 90 LYS A N 1
ATOM 722 C CA . LYS A 1 90 ? 4.182 2.433 20.244 1.00 93.12 90 LYS A CA 1
ATOM 723 C C . LYS A 1 90 ? 3.906 1.543 19.037 1.00 93.12 90 LYS A C 1
ATOM 725 O O . LYS A 1 90 ? 4.603 0.552 18.834 1.00 93.12 90 LYS A O 1
ATOM 730 N N . PHE A 1 91 ? 2.891 1.873 18.248 1.00 91.00 91 PHE A N 1
ATOM 731 C CA . PHE A 1 91 ? 2.500 1.101 17.080 1.00 91.00 91 PHE A CA 1
ATOM 732 C C . PHE A 1 91 ? 2.948 1.784 15.791 1.00 91.00 91 PHE A C 1
ATOM 734 O O . PHE A 1 91 ? 2.511 2.888 15.472 1.00 91.00 91 PHE A O 1
ATOM 741 N N . ALA A 1 92 ? 3.808 1.098 15.034 1.00 90.56 92 ALA A N 1
ATOM 742 C CA . ALA A 1 92 ? 4.411 1.616 13.805 1.00 90.56 92 ALA A CA 1
ATOM 743 C C . ALA A 1 92 ? 3.378 2.021 12.735 1.00 90.56 92 ALA A C 1
ATOM 745 O O . ALA A 1 92 ? 3.653 2.889 11.914 1.00 90.56 92 ALA A O 1
ATOM 746 N N . TYR A 1 93 ? 2.178 1.432 12.775 1.00 88.88 93 TYR A N 1
ATOM 747 C CA . TYR A 1 93 ? 1.104 1.673 11.809 1.00 88.88 93 TYR A CA 1
ATOM 748 C C . TYR A 1 93 ? -0.091 2.427 12.410 1.00 88.88 93 TYR A C 1
ATOM 750 O O . TYR A 1 93 ? -1.216 2.295 11.927 1.00 88.88 93 TYR A O 1
ATOM 758 N N . ALA A 1 94 ? 0.131 3.229 13.458 1.00 91.44 94 ALA A N 1
ATOM 759 C CA . ALA A 1 94 ? -0.930 4.017 14.088 1.00 91.44 94 ALA A CA 1
ATOM 760 C C . ALA A 1 94 ? -1.622 4.977 13.103 1.00 91.44 94 ALA A C 1
ATOM 762 O O . ALA A 1 94 ? -2.845 5.093 13.123 1.00 91.44 94 ALA A O 1
ATOM 763 N N . GLU A 1 95 ? -0.863 5.619 12.209 1.00 88.88 95 GLU A N 1
ATOM 764 C CA . GLU A 1 95 ? -1.420 6.532 11.203 1.00 88.88 95 GLU A CA 1
ATOM 765 C C . GLU A 1 95 ? -2.296 5.800 10.163 1.00 88.88 95 GLU A C 1
ATOM 767 O O . GLU A 1 95 ? -3.467 6.165 10.030 1.00 88.88 95 GLU A O 1
ATOM 772 N N . PRO A 1 96 ? -1.825 4.717 9.497 1.00 90.44 96 PRO A N 1
ATOM 773 C CA . PRO A 1 96 ? -2.686 3.888 8.652 1.00 90.44 96 PRO A CA 1
ATOM 774 C C . PRO A 1 96 ? -3.959 3.402 9.351 1.00 90.44 96 PRO A C 1
ATOM 776 O O . PRO A 1 96 ? -5.045 3.492 8.780 1.00 90.44 96 PRO A O 1
ATOM 779 N N . LEU A 1 97 ? -3.847 2.922 10.596 1.00 90.69 97 LEU A N 1
ATOM 780 C CA . LEU A 1 97 ? -4.999 2.443 11.359 1.00 90.69 97 LEU A CA 1
ATOM 781 C C . LEU A 1 97 ? -5.997 3.575 11.637 1.00 90.69 97 LEU A C 1
ATOM 783 O O . LEU A 1 97 ? -7.201 3.381 11.490 1.00 90.69 97 LEU A O 1
ATOM 787 N N . ARG A 1 98 ? -5.517 4.777 11.974 1.00 91.88 98 ARG A N 1
ATOM 788 C CA . ARG A 1 98 ? -6.378 5.945 12.194 1.00 91.88 98 ARG A CA 1
ATOM 789 C C . ARG A 1 98 ? -7.184 6.298 10.947 1.00 91.88 98 ARG A C 1
ATOM 791 O O . ARG A 1 98 ? -8.394 6.491 11.043 1.00 91.88 98 ARG A O 1
ATOM 798 N N . LEU A 1 99 ? -6.534 6.351 9.787 1.00 90.88 99 LEU A N 1
ATOM 799 C CA . LEU A 1 99 ? -7.197 6.638 8.512 1.00 90.88 99 LEU A CA 1
ATOM 800 C C . LEU A 1 99 ? -8.207 5.546 8.137 1.00 90.88 99 LEU A C 1
ATOM 802 O O . LEU A 1 99 ? -9.307 5.855 7.679 1.00 90.88 99 LEU A O 1
ATOM 806 N N . ALA A 1 100 ? -7.871 4.275 8.373 1.00 89.31 100 ALA A N 1
ATOM 807 C CA . ALA A 1 100 ? -8.788 3.161 8.148 1.00 89.31 100 ALA A CA 1
ATOM 808 C C . ALA A 1 100 ? -10.053 3.278 9.018 1.00 89.31 100 ALA A C 1
ATOM 810 O O . ALA A 1 100 ? -11.162 3.169 8.497 1.00 89.31 100 ALA A O 1
ATOM 811 N N . LEU A 1 101 ? -9.906 3.585 10.312 1.00 90.25 101 LEU A N 1
ATOM 812 C CA . LEU A 1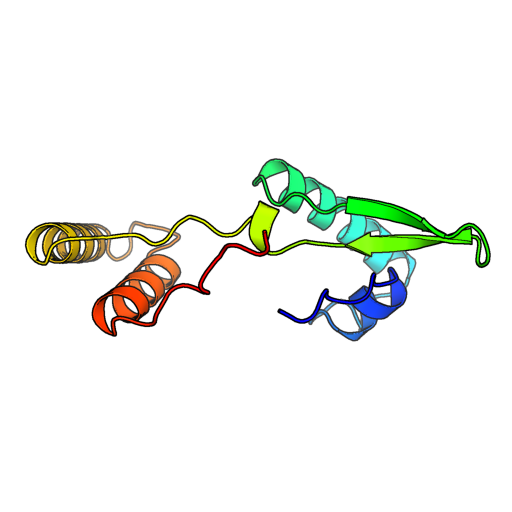 101 ? -11.044 3.781 11.217 1.00 90.25 101 LEU A CA 1
ATOM 813 C C . LEU A 1 101 ? -11.897 4.996 10.838 1.00 90.25 101 LEU A C 1
ATOM 815 O O . LEU A 1 101 ? -13.118 4.927 10.939 1.00 90.25 101 LEU A O 1
ATOM 819 N N . GLN A 1 102 ? -11.288 6.084 10.354 1.00 89.12 102 GLN A N 1
ATOM 820 C CA . GLN A 1 102 ? -12.040 7.225 9.815 1.00 89.12 102 GLN A CA 1
ATOM 821 C C . GLN A 1 102 ? -12.864 6.828 8.584 1.00 89.12 102 GLN A C 1
ATOM 823 O O . GLN A 1 102 ? -14.029 7.203 8.483 1.00 89.12 102 GLN A O 1
ATOM 828 N N . ASN A 1 103 ? -12.294 6.042 7.665 1.00 86.81 103 ASN A N 1
ATOM 829 C CA . ASN A 1 103 ? -13.021 5.559 6.488 1.00 86.81 103 ASN A CA 1
ATOM 830 C C . ASN A 1 103 ? -14.207 4.661 6.864 1.00 86.81 103 ASN A C 1
ATOM 832 O O . ASN A 1 103 ? -15.279 4.802 6.273 1.00 86.81 103 ASN A O 1
ATOM 836 N N . LEU A 1 104 ? -14.022 3.779 7.852 1.00 85.56 104 LEU A N 1
ATOM 837 C CA . LEU A 1 104 ? -15.075 2.901 8.367 1.00 85.56 104 LEU A CA 1
ATOM 838 C C . LEU A 1 104 ? -16.187 3.699 9.061 1.00 85.56 104 LEU A C 1
ATOM 840 O O . LEU A 1 104 ? -17.358 3.495 8.761 1.00 85.56 104 LEU A O 1
ATOM 844 N N . ALA A 1 105 ? -15.833 4.663 9.917 1.00 82.38 105 ALA A N 1
ATOM 845 C CA . ALA A 1 105 ? -16.801 5.507 10.624 1.00 82.38 105 ALA A CA 1
ATOM 846 C C . ALA A 1 105 ? -17.623 6.403 9.681 1.00 82.38 105 ALA A C 1
ATOM 848 O O . ALA A 1 105 ? -18.783 6.697 9.952 1.00 82.38 105 ALA A O 1
ATOM 849 N N . LEU A 1 106 ? -17.037 6.829 8.557 1.00 80.81 106 LEU A N 1
ATOM 850 C CA . LEU A 1 106 ? -17.737 7.593 7.521 1.00 80.81 106 LEU A CA 1
ATOM 851 C C . LEU A 1 106 ? -18.627 6.718 6.623 1.00 80.81 106 LEU A C 1
ATOM 853 O O . LEU A 1 106 ? -19.261 7.250 5.712 1.00 80.81 106 LEU A O 1
ATOM 857 N N . GLY A 1 107 ? -18.659 5.398 6.845 1.00 68.94 107 GLY A N 1
ATOM 858 C CA . GLY A 1 107 ? -19.512 4.470 6.109 1.00 68.94 107 GLY A CA 1
ATOM 859 C C . GLY A 1 107 ? -19.258 4.495 4.606 1.00 68.94 107 GLY A C 1
ATOM 860 O O . GLY A 1 107 ? -20.195 4.320 3.826 1.00 68.94 107 GLY A O 1
ATOM 861 N N . ARG A 1 108 ? -18.015 4.770 4.173 1.00 61.62 108 ARG A N 1
ATOM 862 C CA . ARG A 1 108 ? -17.703 4.737 2.742 1.00 61.62 108 ARG A CA 1
ATOM 863 C C . ARG A 1 108 ? -18.015 3.330 2.238 1.00 61.62 108 ARG A C 1
ATOM 865 O O . ARG A 1 108 ? -17.436 2.384 2.775 1.00 61.62 108 ARG A O 1
ATOM 872 N N . PRO A 1 109 ? -18.912 3.181 1.246 1.00 57.25 109 PRO A N 1
ATOM 873 C CA . PRO A 1 109 ? -19.211 1.867 0.716 1.00 57.25 109 PRO A CA 1
ATOM 874 C C . PRO A 1 109 ? -17.898 1.247 0.246 1.00 57.25 109 PRO A C 1
ATOM 876 O O . PRO A 1 109 ? -17.105 1.901 -0.441 1.00 57.25 109 PRO A O 1
ATOM 879 N N . GLY A 1 110 ? -17.666 -0.007 0.641 1.00 55.75 110 GLY A N 1
ATOM 880 C CA . GLY A 1 110 ? -16.685 -0.829 -0.050 1.00 55.75 110 GLY A CA 1
ATOM 881 C C . GLY A 1 110 ? -17.005 -0.801 -1.544 1.00 55.75 110 GLY A C 1
ATOM 882 O O . GLY A 1 110 ? -18.156 -0.600 -1.943 1.00 55.75 110 GLY A O 1
ATOM 883 N N . PHE A 1 111 ? -15.994 -0.944 -2.394 1.00 55.84 111 PHE A N 1
ATOM 884 C CA . PHE A 1 111 ? -16.269 -1.143 -3.811 1.00 55.84 111 PHE A CA 1
ATOM 885 C C . PHE A 1 111 ? -17.139 -2.405 -3.926 1.00 55.84 111 PHE A C 1
ATOM 887 O O . PHE A 1 111 ? -16.722 -3.471 -3.492 1.00 55.84 111 PHE A O 1
ATOM 894 N N . ASN A 1 112 ? -18.383 -2.256 -4.395 1.00 51.44 112 ASN A N 1
ATOM 895 C CA . ASN A 1 112 ? -19.329 -3.366 -4.537 1.00 51.44 112 ASN A CA 1
ATOM 896 C C . ASN A 1 112 ? -18.709 -4.422 -5.468 1.00 51.44 112 ASN A C 1
ATOM 898 O O . ASN A 1 112 ? -18.612 -4.175 -6.673 1.00 51.44 112 ASN A O 1
ATOM 902 N N . ASP A 1 113 ? -18.294 -5.568 -4.930 1.00 55.91 113 ASP A N 1
ATOM 903 C CA . ASP A 1 113 ? -17.775 -6.685 -5.721 1.00 55.91 113 ASP A CA 1
ATOM 904 C C . ASP A 1 113 ? -18.902 -7.651 -6.099 1.00 55.91 113 ASP A C 1
ATOM 906 O O . ASP A 1 113 ? -19.623 -8.148 -5.235 1.00 55.91 113 ASP A O 1
ATOM 910 N N . ALA A 1 114 ? -19.036 -7.891 -7.407 1.00 39.06 114 ALA A N 1
ATOM 911 C CA . ALA A 1 114 ? -19.360 -9.168 -8.055 1.00 39.06 114 ALA A CA 1
ATOM 912 C C . ALA A 1 114 ? -19.715 -8.882 -9.525 1.00 39.06 114 ALA A C 1
ATOM 914 O O . ALA A 1 114 ? -20.882 -8.684 -9.873 1.00 39.06 114 ALA A O 1
ATOM 915 N N . ALA A 1 115 ? -18.715 -8.843 -10.409 1.00 40.88 115 ALA A N 1
ATOM 916 C CA . ALA A 1 115 ? -18.997 -9.210 -11.791 1.00 40.88 115 ALA A CA 1
ATOM 917 C C . ALA A 1 115 ? -19.207 -10.729 -11.802 1.00 40.88 115 ALA A C 1
ATOM 919 O O . ALA A 1 115 ? -18.351 -11.484 -11.348 1.00 40.88 115 ALA A O 1
ATOM 920 N N . THR A 1 116 ? -20.410 -11.118 -12.209 1.00 36.28 116 THR A N 1
ATOM 921 C CA . THR A 1 116 ? -20.840 -12.491 -12.489 1.00 36.28 116 THR A CA 1
ATOM 922 C C . THR A 1 116 ? -19.935 -13.161 -13.515 1.00 36.28 116 THR A C 1
ATOM 924 O O . THR A 1 116 ? -19.468 -12.441 -14.427 1.00 36.28 116 THR A O 1
#

Mean predicted aligned error: 8.15 Å

Foldseek 3Di:
DPQDPWDFLVRCQVPDPPSVPDDPVVNVVVVVVVVVVCVVVQQDWDWDQDPPPRTITIGGDCVRPDDPDDDDDPVRLVVLVVVLVVCPPPDPCSVVSVVVSVCVVVVPDDPDDDDD

Radius of gyration: 18.69 Å; Cα contacts (8 Å, |Δi|>4): 76; chains: 1; bounding box: 40×23×54 Å

Sequence (116 aa):
MAERRPLTARDVKSNVEGYSEMSDEAFARRFYSDRAELLALGVPLQSQRDEFTGEELYTLRSENYFLPQLDLKDDELAALQTALYLLEGKFAYAEPLRLALQNLALGRPGFNDAAT

Solvent-accessible surface area (backbone atoms only — not comparable to full-atom values): 7238 Å² total; per-residue (Å²): 129,85,77,72,74,68,35,41,66,65,55,48,30,69,72,40,88,78,37,61,84,43,54,70,69,58,35,53,57,49,52,57,49,53,50,51,50,38,47,73,74,60,39,68,72,43,77,46,70,38,89,86,80,65,47,59,30,38,41,71,61,61,88,67,59,61,76,78,76,83,89,70,52,74,66,57,51,49,51,52,52,49,51,52,61,77,34,61,97,72,43,96,56,51,65,64,51,52,54,51,52,52,45,59,75,68,61,62,76,59,82,86,83,76,87,129

pLDDT: mean 86.11, std 13.9, range [36.28, 97.06]

Nearest PDB structures (foldseek):
  7p5x-assembly1_AY  TM=5.846E-01  e=4.491E-06  Mycolicibacterium smegmatis MC2 155
  6qvw-assembly1_A  TM=4.915E-01  e=7.501E-02  Homo sapiens
  2kzv-assembly1_A  TM=4.027E-01  e=9.387E+00  Chromobacterium violaceum
  8xzg-assembly1_R  TM=2.197E-01  e=2.762E+00  Homo sapiens